Protein AF-A0A7G9G7D4-F1 (afdb_monomer)

Solvent-accessible surface area (backbone atoms only — not comparable to full-atom values): 5268 Å² total; per-residue (Å²): 108,70,71,58,54,54,51,51,53,52,50,54,53,52,48,53,53,51,16,53,52,46,36,52,50,37,43,72,29,65,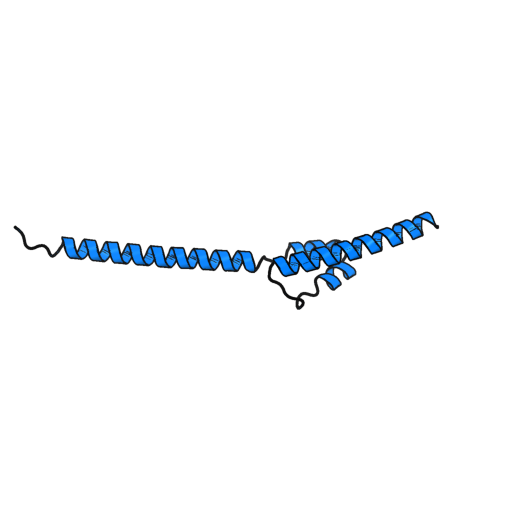43,60,80,86,58,56,44,41,60,42,16,64,76,49,41,71,61,20,50,52,52,55,67,68,53,78,48,51,51,62,51,51,54,51,50,55,51,50,50,53,51,49,55,51,52,54,53,51,54,53,51,53,51,52,54,55,53,58,69,72,68,62,76,85,130

Radius of gyration: 27.75 Å; Cα contacts (8 Å, |Δi|>4): 49; chains: 1; bounding box: 64×16×83 Å

Secondary structure (DSSP, 8-state):
-HHHHHHHHHHHHHHHHHHHHHHHHHHHTT--TTS-HHHHHHHHTHHHHHHHHHS--HHHHHHHHHHHHHHHHHHHHHHHHHHHHHHHHHSPPP-

Organism: NCBI:txid2763669

pLDDT: mean 76.52, std 10.68, range [55.44, 88.69]

Structure (mmCIF, N/CA/C/O backbone):
data_AF-A0A7G9G7D4-F1
#
_entry.id   AF-A0A7G9G7D4-F1
#
loop_
_atom_site.group_PDB
_atom_site.id
_atom_site.type_symbol
_atom_site.label_atom_id
_atom_site.label_alt_id
_atom_site.label_comp_id
_atom_site.label_asym_id
_atom_site.label_entity_id
_atom_site.label_seq_id
_atom_site.pdbx_PDB_ins_code
_atom_site.Cartn_x
_atom_site.Cartn_y
_atom_site.Cartn_z
_atom_site.occupancy
_atom_site.B_iso_or_equiv
_atom_site.auth_seq_id
_atom_site.auth_comp_id
_atom_site.auth_asym_id
_atom_site.auth_atom_id
_atom_site.pdbx_PDB_model_num
ATOM 1 N N . MET A 1 1 ? 12.197 3.296 -31.427 1.00 73.38 1 MET A N 1
ATOM 2 C CA . MET A 1 1 ? 12.789 2.604 -30.257 1.00 73.38 1 MET A CA 1
ATOM 3 C C . MET A 1 1 ? 13.019 3.531 -29.072 1.00 73.38 1 MET A C 1
ATOM 5 O O . MET A 1 1 ? 12.490 3.226 -28.018 1.00 73.38 1 MET A O 1
ATOM 9 N N . VAL A 1 2 ? 13.721 4.663 -29.220 1.00 85.00 2 VAL A N 1
ATOM 10 C CA . VAL A 1 2 ? 14.018 5.582 -28.094 1.00 85.00 2 VAL A CA 1
ATOM 11 C C . VAL A 1 2 ? 12.760 6.056 -27.349 1.00 85.00 2 VAL A C 1
ATOM 13 O O . VAL A 1 2 ? 12.720 5.974 -26.130 1.00 85.00 2 VAL A O 1
ATOM 16 N N . ILE A 1 3 ? 11.704 6.441 -28.076 1.00 87.50 3 ILE A N 1
ATOM 17 C CA . ILE A 1 3 ? 10.422 6.890 -27.491 1.00 87.50 3 ILE A CA 1
ATOM 18 C C . ILE A 1 3 ? 9.750 5.785 -26.65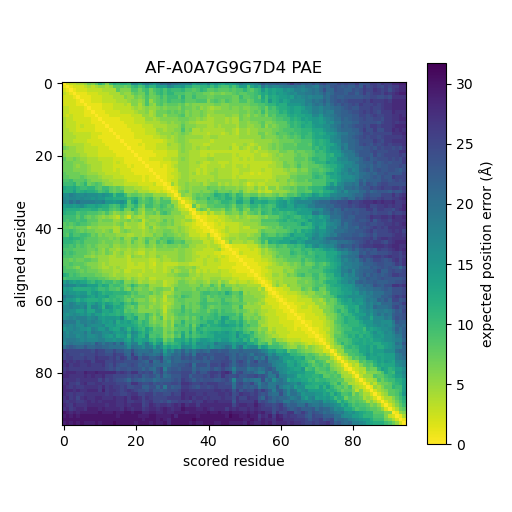4 1.00 87.50 3 ILE A C 1
ATOM 20 O O . ILE A 1 3 ? 9.169 6.047 -25.606 1.00 87.50 3 ILE A O 1
ATOM 24 N N . VAL A 1 4 ? 9.848 4.531 -27.104 1.00 88.62 4 VAL A N 1
ATOM 25 C CA . VAL A 1 4 ? 9.268 3.379 -26.395 1.00 88.62 4 VAL A CA 1
ATOM 26 C C . VAL A 1 4 ? 10.054 3.099 -25.115 1.00 88.62 4 VAL A C 1
ATOM 28 O O . VAL A 1 4 ? 9.461 2.859 -24.070 1.00 88.62 4 VAL A O 1
ATOM 31 N N . ILE A 1 5 ? 11.385 3.197 -25.178 1.00 87.81 5 ILE A N 1
ATOM 32 C CA . ILE A 1 5 ? 12.269 3.010 -24.021 1.00 87.81 5 ILE A CA 1
ATOM 33 C C . ILE A 1 5 ? 12.023 4.105 -22.973 1.00 87.81 5 ILE A C 1
ATOM 35 O O . ILE A 1 5 ? 11.907 3.796 -21.790 1.00 87.81 5 ILE A O 1
ATOM 39 N N . SER A 1 6 ? 11.882 5.369 -23.389 1.00 87.75 6 SER A N 1
ATOM 40 C CA . SER A 1 6 ? 11.586 6.465 -22.459 1.00 87.75 6 SER A CA 1
ATOM 41 C C . SER A 1 6 ? 10.204 6.336 -21.818 1.00 87.75 6 SER A C 1
ATOM 43 O O . SER A 1 6 ? 10.059 6.600 -20.628 1.00 87.75 6 SER A O 1
ATOM 45 N N . ALA A 1 7 ? 9.194 5.900 -22.579 1.00 87.44 7 ALA A N 1
ATOM 46 C CA . ALA A 1 7 ? 7.852 5.668 -22.046 1.00 87.44 7 ALA A CA 1
ATOM 47 C C . ALA A 1 7 ? 7.838 4.527 -21.016 1.00 87.44 7 ALA A C 1
ATOM 49 O O . ALA A 1 7 ? 7.213 4.652 -19.966 1.00 87.44 7 ALA A O 1
ATOM 50 N N . LEU A 1 8 ? 8.578 3.445 -21.283 1.00 87.69 8 LEU A N 1
ATOM 51 C CA . LEU A 1 8 ? 8.697 2.319 -20.359 1.00 87.69 8 LEU A CA 1
ATOM 52 C C . LEU A 1 8 ? 9.399 2.727 -19.054 1.00 87.69 8 LEU A C 1
ATOM 54 O O . LEU A 1 8 ? 8.941 2.368 -17.974 1.00 87.69 8 LEU A O 1
ATOM 58 N N . ALA A 1 9 ? 10.466 3.526 -19.139 1.00 87.25 9 ALA A N 1
ATOM 59 C CA . ALA A 1 9 ? 11.152 4.046 -17.958 1.00 87.25 9 ALA A CA 1
ATOM 60 C C . ALA A 1 9 ? 10.234 4.934 -17.099 1.00 87.25 9 ALA A C 1
ATOM 62 O O . ALA A 1 9 ? 10.224 4.808 -15.876 1.00 87.25 9 ALA A O 1
ATOM 63 N N . ALA A 1 10 ? 9.423 5.792 -17.728 1.00 88.69 10 ALA A N 1
ATOM 64 C CA . ALA A 1 10 ? 8.455 6.623 -17.018 1.00 88.69 10 ALA A CA 1
ATOM 65 C C . ALA A 1 10 ? 7.381 5.784 -16.302 1.00 88.69 10 ALA A C 1
ATOM 67 O O . ALA A 1 10 ? 7.050 6.080 -15.156 1.00 88.69 10 ALA A O 1
ATOM 68 N N . ALA A 1 11 ? 6.883 4.719 -16.939 1.00 85.50 11 ALA A N 1
ATOM 69 C CA . ALA A 1 11 ? 5.906 3.814 -16.331 1.00 85.50 11 ALA A CA 1
ATOM 70 C C . ALA A 1 11 ? 6.455 3.145 -15.059 1.00 85.50 11 ALA A C 1
ATOM 72 O O . ALA A 1 11 ? 5.802 3.179 -14.020 1.00 85.50 11 ALA A O 1
ATOM 73 N N . VAL A 1 12 ? 7.696 2.647 -15.098 1.00 86.62 12 VAL A N 1
ATOM 74 C CA . VAL A 1 12 ? 8.346 2.031 -13.926 1.00 86.62 12 VAL A CA 1
ATOM 75 C C . VAL A 1 12 ? 8.503 3.029 -12.774 1.00 86.62 12 VAL A C 1
ATOM 77 O O . VAL A 1 12 ? 8.307 2.677 -11.613 1.00 86.62 12 VAL A O 1
ATOM 80 N N . ILE A 1 13 ? 8.830 4.290 -13.070 1.00 88.25 13 ILE A N 1
ATOM 81 C CA . ILE A 1 13 ? 8.942 5.333 -12.040 1.00 88.25 13 ILE A CA 1
ATOM 82 C C . ILE A 1 13 ? 7.579 5.599 -11.387 1.00 88.25 13 ILE A C 1
ATOM 84 O O . ILE A 1 13 ? 7.498 5.703 -10.163 1.00 88.25 13 ILE A O 1
ATOM 88 N N . ILE A 1 14 ? 6.511 5.682 -12.184 1.00 87.69 14 ILE A N 1
ATOM 89 C CA . ILE A 1 14 ? 5.143 5.869 -11.678 1.00 87.69 14 ILE A CA 1
ATOM 90 C C . ILE A 1 14 ? 4.743 4.701 -10.773 1.00 87.69 14 ILE A C 1
ATOM 92 O O . ILE A 1 14 ? 4.211 4.937 -9.687 1.00 87.69 14 ILE A O 1
ATOM 96 N N . ASP A 1 15 ? 5.062 3.467 -11.166 1.00 85.25 15 ASP A N 1
ATOM 97 C CA . ASP A 1 15 ? 4.757 2.276 -10.372 1.00 85.25 15 ASP A CA 1
ATOM 98 C C . ASP A 1 15 ? 5.436 2.315 -8.997 1.00 85.25 15 ASP A C 1
ATOM 100 O O . ASP A 1 15 ? 4.805 2.011 -7.981 1.00 85.25 15 ASP A O 1
ATOM 104 N N . ILE A 1 16 ? 6.702 2.746 -8.944 1.00 85.50 16 ILE A N 1
ATOM 105 C CA . ILE A 1 16 ? 7.462 2.902 -7.695 1.00 85.50 16 ILE A CA 1
ATOM 106 C C . ILE A 1 16 ? 6.833 3.979 -6.803 1.00 85.50 16 ILE A C 1
ATOM 108 O O . ILE A 1 16 ? 6.704 3.783 -5.591 1.00 85.50 16 ILE A O 1
ATOM 112 N N . ILE A 1 17 ? 6.427 5.115 -7.377 1.00 88.06 17 ILE A N 1
ATOM 113 C CA . ILE A 1 17 ? 5.768 6.195 -6.626 1.00 88.06 17 ILE A CA 1
ATOM 114 C C . ILE A 1 17 ? 4.441 5.695 -6.042 1.00 88.06 17 ILE A C 1
ATOM 116 O O . ILE A 1 17 ? 4.178 5.875 -4.851 1.00 88.06 17 ILE A O 1
ATOM 120 N N . MET A 1 18 ? 3.628 5.018 -6.851 1.00 84.94 18 MET A N 1
ATOM 121 C CA . MET A 1 18 ? 2.349 4.461 -6.413 1.00 84.94 18 MET A CA 1
ATOM 122 C C . MET A 1 18 ? 2.515 3.376 -5.347 1.00 84.94 18 MET A C 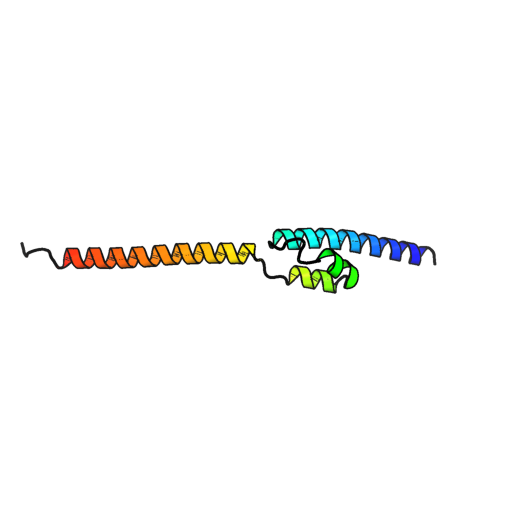1
ATOM 124 O O . MET A 1 18 ? 1.743 3.340 -4.391 1.00 84.94 18 MET A O 1
ATOM 128 N N . ALA A 1 19 ? 3.542 2.529 -5.448 1.00 85.19 19 ALA A N 1
ATOM 129 C CA . ALA A 1 19 ? 3.835 1.520 -4.432 1.00 85.19 19 ALA A CA 1
ATOM 130 C C . ALA A 1 19 ? 4.173 2.149 -3.066 1.00 85.19 19 ALA A C 1
ATOM 132 O O . ALA A 1 19 ? 3.703 1.661 -2.039 1.00 85.19 19 ALA A O 1
ATOM 133 N N . ASN A 1 20 ? 4.918 3.262 -3.043 1.00 85.06 20 ASN A N 1
ATOM 134 C CA . ASN A 1 20 ? 5.193 4.008 -1.808 1.00 85.06 20 ASN A CA 1
ATOM 135 C C . ASN A 1 20 ? 3.920 4.636 -1.218 1.00 85.06 20 ASN A C 1
ATOM 137 O O . ASN A 1 20 ? 3.683 4.555 -0.012 1.00 85.06 20 ASN A O 1
ATOM 141 N N . LEU A 1 21 ? 3.069 5.230 -2.061 1.00 86.38 21 LEU A N 1
ATOM 142 C CA . LEU A 1 21 ? 1.787 5.786 -1.617 1.00 86.38 21 LEU A CA 1
ATOM 143 C C . LEU A 1 21 ? 0.886 4.705 -1.012 1.00 86.38 21 LEU A C 1
ATOM 145 O O . LEU A 1 21 ? 0.310 4.904 0.054 1.00 86.38 21 LEU A O 1
ATOM 149 N N . MET A 1 22 ? 0.804 3.543 -1.653 1.00 84.12 22 MET A N 1
ATOM 150 C CA . MET A 1 22 ? -0.007 2.426 -1.171 1.00 84.12 22 MET A CA 1
ATOM 151 C C . MET A 1 22 ? 0.541 1.820 0.118 1.00 84.12 22 MET A C 1
ATOM 153 O O . MET A 1 22 ? -0.235 1.441 0.991 1.00 84.12 22 MET A O 1
ATOM 157 N N . GLN A 1 23 ? 1.860 1.801 0.303 1.00 85.38 23 GLN A N 1
ATOM 158 C CA . GLN A 1 23 ? 2.447 1.426 1.584 1.00 85.38 23 GLN A CA 1
ATOM 159 C C . GLN A 1 23 ? 1.998 2.376 2.707 1.00 85.38 23 GLN A C 1
ATOM 161 O O . GLN A 1 23 ? 1.565 1.906 3.757 1.00 85.38 23 GLN A O 1
ATOM 166 N N . ASN A 1 24 ? 1.994 3.691 2.469 1.00 84.19 24 ASN A N 1
ATOM 167 C CA . ASN A 1 24 ? 1.470 4.662 3.437 1.00 84.19 24 ASN A CA 1
ATOM 168 C C . ASN A 1 24 ? -0.029 4.470 3.718 1.00 84.19 24 ASN A C 1
ATOM 170 O O . ASN A 1 24 ? -0.458 4.625 4.858 1.00 84.19 24 ASN A O 1
ATOM 174 N N . VAL A 1 25 ? -0.829 4.100 2.713 1.00 85.00 25 VAL A N 1
ATOM 175 C CA . VAL A 1 25 ? -2.259 3.786 2.896 1.00 85.00 25 VAL A CA 1
ATOM 176 C C . VAL A 1 25 ? -2.452 2.524 3.740 1.00 85.00 25 VAL A C 1
ATOM 178 O O . VAL A 1 25 ? -3.327 2.498 4.603 1.00 85.00 25 VAL A O 1
ATOM 181 N N . ALA A 1 26 ? -1.633 1.489 3.535 1.00 85.12 26 ALA A N 1
ATOM 182 C CA . ALA A 1 26 ? -1.662 0.286 4.364 1.00 85.12 26 ALA A CA 1
ATOM 183 C C . ALA A 1 26 ? -1.321 0.608 5.830 1.00 85.12 26 ALA A C 1
ATOM 185 O O . ALA A 1 26 ? -2.049 0.185 6.731 1.00 85.12 26 ALA A O 1
ATOM 186 N N . PHE A 1 27 ? -0.300 1.443 6.056 1.00 83.50 27 PHE A N 1
ATOM 187 C CA . PHE A 1 27 ? 0.031 1.962 7.386 1.00 83.50 27 PHE A CA 1
ATOM 188 C C . PHE A 1 27 ? -1.115 2.762 8.005 1.00 83.50 27 PHE A C 1
ATOM 190 O O . PHE A 1 27 ? -1.457 2.549 9.167 1.00 83.50 27 PHE A O 1
ATOM 197 N N . ALA A 1 28 ? -1.757 3.636 7.229 1.00 82.50 28 ALA A N 1
ATOM 198 C CA . ALA A 1 28 ? -2.901 4.416 7.693 1.00 82.50 28 ALA A CA 1
ATOM 199 C C . ALA A 1 28 ? -4.114 3.542 8.054 1.00 82.50 28 ALA A C 1
ATOM 201 O O . ALA A 1 28 ? -4.863 3.901 8.951 1.00 82.50 28 ALA A O 1
ATOM 202 N N . LYS A 1 29 ? -4.287 2.380 7.413 1.00 81.31 29 LYS A N 1
ATOM 203 C CA . LYS A 1 29 ? -5.313 1.380 7.769 1.00 81.31 29 LYS A CA 1
ATOM 204 C C . LYS A 1 29 ? -4.958 0.559 9.020 1.00 81.31 29 LYS A C 1
ATOM 206 O O . LYS A 1 29 ? -5.745 -0.297 9.422 1.00 81.31 29 LYS A O 1
ATOM 211 N N . GLY A 1 30 ? -3.793 0.793 9.630 1.00 78.81 30 GLY A N 1
ATOM 212 C CA . GLY A 1 30 ? -3.323 0.101 10.833 1.00 78.81 30 GLY A CA 1
ATOM 213 C C . GLY A 1 30 ? -2.540 -1.185 10.564 1.00 78.81 30 GLY A C 1
ATOM 214 O O . GLY A 1 30 ? -2.312 -1.958 11.493 1.00 78.81 30 GLY A O 1
ATOM 215 N N . TYR A 1 31 ? -2.133 -1.432 9.317 1.00 78.00 31 TYR A N 1
ATOM 216 C CA . TYR A 1 31 ? -1.264 -2.555 8.978 1.00 78.00 31 TYR A CA 1
ATOM 217 C C . TYR A 1 31 ? 0.205 -2.146 9.034 1.00 78.00 31 TYR A C 1
ATOM 219 O O . TYR A 1 31 ? 0.592 -1.114 8.498 1.00 78.00 31 TYR A O 1
ATOM 227 N N . ASP A 1 32 ? 1.033 -2.970 9.669 1.00 75.88 32 ASP A N 1
ATOM 228 C CA . ASP A 1 32 ? 2.482 -2.765 9.716 1.00 75.88 32 ASP A CA 1
ATOM 229 C C . ASP A 1 32 ? 3.164 -3.300 8.433 1.00 75.88 32 ASP A C 1
ATOM 231 O O . ASP A 1 32 ? 2.533 -3.868 7.537 1.00 75.88 32 ASP A O 1
ATOM 235 N N . THR A 1 33 ? 4.490 -3.196 8.389 1.00 67.12 33 THR A N 1
ATOM 236 C CA . THR A 1 33 ? 5.427 -3.821 7.441 1.00 67.12 33 THR A CA 1
ATOM 237 C C . THR A 1 33 ? 5.226 -5.321 7.220 1.00 67.12 33 THR A C 1
ATOM 239 O O . THR A 1 33 ? 5.746 -5.863 6.246 1.00 67.12 33 THR A O 1
ATOM 242 N N . SER A 1 34 ? 4.461 -6.004 8.075 1.00 64.19 34 SER A N 1
ATOM 243 C CA . SER A 1 34 ? 4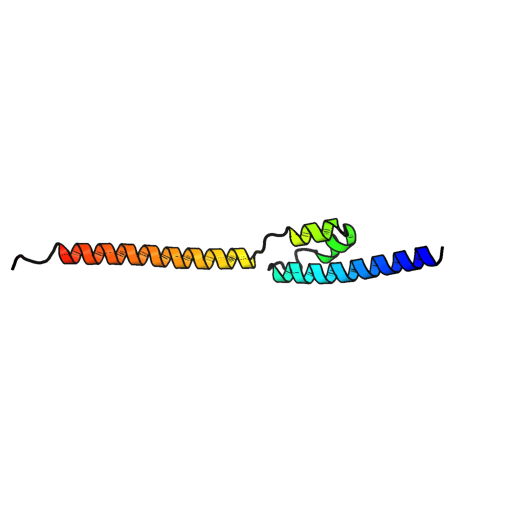.081 -7.407 7.892 1.00 64.19 34 SER A CA 1
ATOM 244 C C . SER A 1 34 ? 3.333 -7.632 6.575 1.00 64.19 34 SER A C 1
ATOM 246 O O . SER A 1 34 ? 3.564 -8.633 5.889 1.00 64.19 34 SER A O 1
ATOM 248 N N . ILE A 1 35 ? 2.508 -6.670 6.159 1.00 66.38 35 ILE A N 1
ATOM 249 C CA . ILE A 1 35 ? 1.893 -6.683 4.838 1.00 66.38 35 ILE A CA 1
ATOM 250 C C . ILE A 1 35 ? 2.870 -6.016 3.890 1.00 66.38 35 ILE A C 1
ATOM 252 O O . ILE A 1 35 ? 3.030 -4.795 3.886 1.00 66.38 35 ILE A O 1
ATOM 256 N N . HIS A 1 36 ? 3.527 -6.844 3.079 1.00 78.00 36 HIS A N 1
ATOM 257 C CA . HIS A 1 36 ? 4.495 -6.453 2.056 1.00 78.00 36 HIS A CA 1
ATOM 258 C C . HIS A 1 36 ? 3.799 -5.733 0.881 1.00 78.00 36 HIS A C 1
ATOM 260 O O . HIS A 1 36 ? 3.961 -6.088 -0.284 1.00 78.00 36 HIS A O 1
ATOM 266 N N . SER A 1 37 ? 3.001 -4.714 1.199 1.00 74.38 37 SER A N 1
ATOM 267 C CA . SER A 1 37 ? 2.150 -3.914 0.321 1.00 74.38 37 SER A CA 1
ATOM 268 C C . SER A 1 37 ? 2.962 -3.332 -0.829 1.00 74.38 37 SER A C 1
ATOM 270 O O . SER A 1 37 ? 2.545 -3.399 -1.977 1.00 74.38 37 SER A O 1
ATOM 272 N N . PHE A 1 38 ? 4.182 -2.878 -0.537 1.00 75.94 38 PHE A N 1
ATOM 273 C CA . PHE A 1 38 ? 5.131 -2.413 -1.542 1.00 75.94 38 PHE A CA 1
ATOM 274 C C . PHE A 1 38 ? 5.504 -3.509 -2.557 1.00 75.94 38 PHE A C 1
ATOM 276 O O . PHE A 1 38 ? 5.433 -3.284 -3.763 1.00 75.94 38 PHE A O 1
ATOM 283 N N . ALA A 1 39 ? 5.856 -4.711 -2.087 1.00 76.62 39 ALA A N 1
ATOM 284 C CA . ALA A 1 39 ? 6.254 -5.816 -2.959 1.00 76.62 39 ALA A CA 1
ATOM 285 C C . ALA A 1 39 ? 5.080 -6.328 -3.806 1.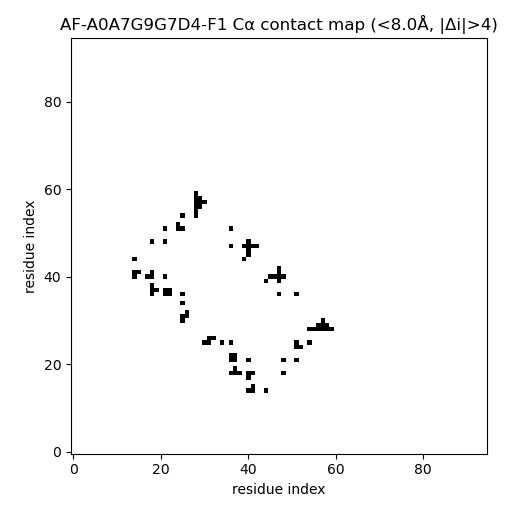00 76.62 39 ALA A C 1
ATOM 287 O O . ALA A 1 39 ? 5.252 -6.625 -4.986 1.00 76.62 39 ALA A O 1
ATOM 288 N N . ILE A 1 40 ? 3.877 -6.379 -3.227 1.00 80.56 40 ILE A N 1
ATOM 289 C CA . ILE A 1 40 ? 2.656 -6.786 -3.933 1.00 80.56 40 ILE A CA 1
ATOM 290 C C . ILE A 1 40 ? 2.283 -5.743 -4.995 1.00 80.56 40 ILE A C 1
ATOM 292 O O . ILE A 1 40 ? 1.954 -6.111 -6.120 1.00 80.56 40 ILE A O 1
ATOM 296 N N . CYS A 1 41 ? 2.395 -4.449 -4.686 1.00 80.75 41 CYS A N 1
ATOM 297 C CA . CYS A 1 41 ? 2.185 -3.374 -5.653 1.00 80.75 41 CYS A CA 1
ATOM 298 C C . CYS A 1 41 ? 3.217 -3.379 -6.787 1.00 80.75 41 CYS A C 1
ATOM 300 O O . CYS A 1 41 ? 2.852 -3.092 -7.919 1.00 80.75 41 CYS A O 1
ATOM 302 N N . LEU A 1 42 ? 4.475 -3.740 -6.524 1.00 79.12 42 LEU A N 1
ATOM 303 C CA . LEU A 1 42 ? 5.503 -3.825 -7.566 1.00 79.12 42 LEU A CA 1
ATOM 304 C C . LEU A 1 42 ? 5.298 -5.063 -8.457 1.00 79.12 42 LEU A C 1
ATOM 306 O O . LEU A 1 42 ? 5.395 -4.970 -9.677 1.00 79.12 42 LEU A O 1
ATOM 310 N N . LEU A 1 43 ? 4.961 -6.213 -7.867 1.00 81.56 43 LEU A N 1
ATOM 311 C CA . LEU A 1 43 ? 4.798 -7.473 -8.599 1.00 81.56 43 LEU A CA 1
ATOM 312 C C . LEU A 1 43 ? 3.502 -7.521 -9.425 1.00 81.56 43 LEU A C 1
ATOM 314 O O . LEU A 1 43 ? 3.503 -8.020 -10.548 1.00 81.56 43 LEU A O 1
ATOM 318 N N . LEU A 1 44 ? 2.395 -7.030 -8.862 1.00 81.62 44 LEU A N 1
ATOM 319 C CA . LEU A 1 44 ? 1.057 -7.114 -9.459 1.00 81.62 44 LEU A CA 1
ATOM 320 C C . LEU A 1 44 ? 0.589 -5.794 -10.104 1.00 81.62 44 LEU A C 1
ATOM 322 O O . LEU A 1 44 ? -0.490 -5.773 -10.704 1.00 81.62 44 LEU A O 1
ATOM 326 N N . ASN A 1 45 ? 1.363 -4.706 -9.974 1.00 80.06 45 ASN A N 1
ATOM 327 C CA . ASN A 1 45 ? 1.038 -3.356 -10.450 1.00 80.06 45 ASN A CA 1
ATOM 328 C C . ASN A 1 45 ? -0.396 -2.959 -10.037 1.00 80.06 45 ASN A C 1
ATOM 330 O O . ASN A 1 45 ? -0.718 -2.926 -8.844 1.00 80.06 45 ASN A O 1
ATOM 334 N N . PHE A 1 46 ? -1.289 -2.760 -11.007 1.00 78.75 46 PHE A N 1
ATOM 335 C CA . PHE A 1 46 ? -2.666 -2.338 -10.793 1.00 78.75 46 PHE A CA 1
ATOM 336 C C . PHE A 1 46 ? -3.437 -3.257 -9.840 1.00 78.75 46 PHE A C 1
ATOM 338 O O . PHE A 1 46 ? -4.141 -2.784 -8.948 1.00 78.75 46 PHE A O 1
ATOM 345 N N . ALA A 1 47 ? -3.270 -4.575 -9.971 1.00 82.94 47 ALA A N 1
ATOM 346 C CA . ALA A 1 47 ? -3.937 -5.530 -9.090 1.00 82.94 47 ALA A CA 1
ATOM 347 C C . ALA A 1 47 ? -3.432 -5.421 -7.640 1.00 82.94 47 ALA A C 1
ATOM 349 O O . ALA A 1 47 ? -4.194 -5.638 -6.698 1.00 82.94 47 ALA A O 1
ATOM 350 N N . GLY A 1 48 ? -2.176 -5.014 -7.449 1.00 82.81 48 GLY A N 1
ATOM 351 C CA . GLY A 1 48 ? -1.603 -4.769 -6.132 1.00 82.81 48 GLY A CA 1
ATOM 352 C C . GLY A 1 48 ? -2.191 -3.520 -5.477 1.00 82.81 48 GLY A C 1
ATOM 353 O O . GLY A 1 48 ? -2.425 -3.515 -4.273 1.00 82.81 48 GLY A O 1
ATOM 354 N N . TYR A 1 49 ? -2.517 -2.486 -6.257 1.00 80.88 49 TYR A N 1
ATOM 355 C CA . TYR A 1 49 ? -3.223 -1.307 -5.741 1.00 80.88 49 TYR A CA 1
ATOM 356 C C . TYR A 1 49 ? -4.631 -1.658 -5.259 1.00 80.88 49 TYR A C 1
ATOM 358 O O . TYR A 1 49 ? -5.025 -1.269 -4.160 1.00 80.88 49 TYR A O 1
ATOM 366 N N . ILE A 1 50 ? -5.373 -2.444 -6.046 1.00 83.19 50 ILE A N 1
ATOM 367 C CA . ILE A 1 50 ? -6.707 -2.918 -5.655 1.00 83.19 50 ILE A CA 1
ATOM 368 C C . ILE A 1 50 ? -6.629 -3.780 -4.396 1.00 83.19 50 ILE A C 1
ATOM 370 O O . ILE A 1 50 ? -7.463 -3.622 -3.507 1.00 83.19 50 ILE A O 1
ATOM 374 N N . TYR A 1 51 ? -5.608 -4.636 -4.291 1.00 85.25 51 TYR A N 1
ATOM 375 C CA . TYR A 1 51 ? -5.364 -5.419 -3.085 1.00 85.25 51 TYR A CA 1
ATOM 376 C C . TYR A 1 51 ? -5.248 -4.510 -1.861 1.00 85.25 51 TYR A C 1
ATOM 378 O O . TYR A 1 51 ? -6.034 -4.680 -0.936 1.00 85.25 51 TYR A O 1
ATOM 386 N N . VAL A 1 52 ? -4.355 -3.508 -1.892 1.00 83.31 52 VAL A N 1
ATOM 387 C CA . VAL A 1 52 ? -4.133 -2.569 -0.775 1.00 83.31 52 VAL A CA 1
ATOM 388 C C . VAL A 1 52 ? -5.400 -1.798 -0.393 1.00 83.31 52 V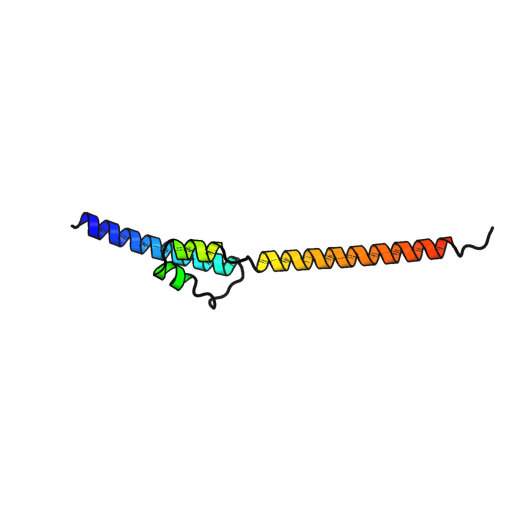AL A C 1
ATOM 390 O O . VAL A 1 52 ? -5.696 -1.619 0.790 1.00 83.31 52 VAL A O 1
ATOM 393 N N . LEU A 1 53 ? -6.189 -1.371 -1.379 1.00 81.88 53 LEU A N 1
ATOM 394 C CA . LEU A 1 53 ? -7.451 -0.673 -1.132 1.00 81.88 53 LEU A CA 1
ATOM 395 C C . LEU A 1 53 ? -8.511 -1.578 -0.493 1.00 81.88 53 LEU A C 1
ATOM 397 O O . LEU A 1 53 ? -9.243 -1.119 0.389 1.00 81.88 53 LEU A O 1
ATOM 401 N N . ALA A 1 54 ? -8.561 -2.846 -0.904 1.00 84.56 54 ALA A N 1
ATOM 402 C CA . ALA A 1 54 ? -9.490 -3.846 -0.393 1.00 84.56 54 ALA A CA 1
ATOM 403 C C . ALA A 1 54 ? -9.162 -4.320 1.033 1.00 84.56 54 ALA A C 1
ATOM 405 O O . ALA A 1 54 ? -10.005 -4.980 1.645 1.00 84.56 54 ALA A O 1
ATOM 406 N N . LEU A 1 55 ? -7.986 -3.986 1.588 1.00 83.75 55 LEU A N 1
ATOM 407 C CA . LEU A 1 55 ? -7.698 -4.321 2.982 1.00 83.75 55 LEU A CA 1
ATOM 408 C C . LEU A 1 55 ? -8.716 -3.648 3.915 1.00 83.75 55 LEU A C 1
ATOM 410 O O . LEU A 1 55 ? -8.934 -2.431 3.809 1.00 83.75 55 LEU A O 1
ATOM 414 N N .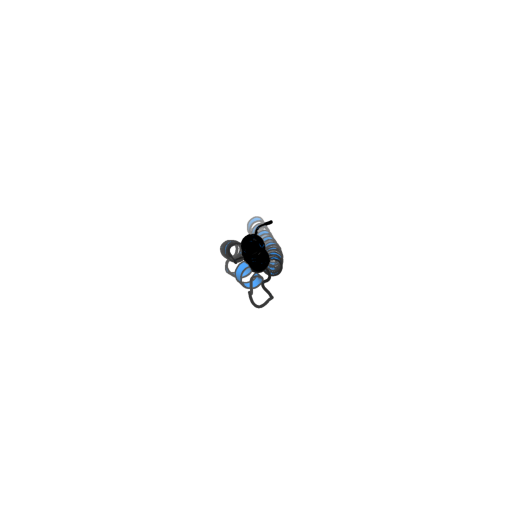 PRO A 1 56 ? -9.322 -4.412 4.842 1.00 77.62 56 PRO A N 1
ATOM 415 C CA . PRO A 1 56 ? -10.263 -3.862 5.802 1.00 77.62 56 PRO A CA 1
ATOM 416 C C . PRO A 1 56 ? -9.532 -2.900 6.735 1.00 77.62 56 PRO A C 1
ATOM 418 O O . PRO A 1 56 ? -8.470 -3.212 7.254 1.00 77.62 56 PRO A O 1
ATOM 421 N N . ASP A 1 57 ? -10.093 -1.717 6.947 1.00 83.12 57 ASP A N 1
ATOM 422 C CA . ASP A 1 57 ? -9.487 -0.714 7.819 1.00 83.12 57 ASP A CA 1
ATOM 423 C C . ASP A 1 57 ? -9.594 -1.159 9.288 1.00 83.12 57 ASP A C 1
ATOM 425 O O . ASP A 1 57 ? -10.688 -1.212 9.856 1.00 83.12 57 ASP A O 1
ATOM 429 N N . LEU A 1 58 ? -8.465 -1.534 9.897 1.00 79.19 58 LEU A N 1
ATOM 430 C CA . LEU A 1 58 ? -8.428 -2.032 11.273 1.00 79.19 58 LEU A CA 1
ATOM 431 C C . LEU A 1 58 ? -8.709 -0.917 12.282 1.00 79.19 58 LEU A C 1
ATOM 433 O O . LEU A 1 58 ? -9.336 -1.167 13.312 1.00 79.19 58 LEU A O 1
ATOM 437 N N . ILE A 1 59 ? -8.286 0.311 11.977 1.00 76.69 59 ILE A N 1
ATOM 438 C CA . ILE A 1 59 ? -8.486 1.474 12.846 1.00 76.69 59 ILE A CA 1
ATOM 439 C C . ILE A 1 59 ? -9.967 1.831 12.889 1.00 76.69 59 ILE A C 1
ATOM 441 O O . ILE A 1 59 ? -10.530 2.018 13.970 1.00 76.69 59 ILE A O 1
ATOM 445 N N . ALA A 1 60 ? -10.620 1.861 11.726 1.00 76.06 60 ALA A N 1
ATOM 446 C CA . ALA A 1 60 ? -12.051 2.119 11.650 1.00 76.06 60 ALA A CA 1
ATOM 447 C C . ALA A 1 60 ? -12.859 1.071 12.432 1.00 76.06 60 ALA A C 1
ATOM 449 O O . ALA A 1 60 ? -13.773 1.432 13.173 1.00 76.06 60 ALA A O 1
ATOM 450 N N . ARG A 1 61 ? -12.493 -0.215 12.327 1.00 78.81 61 ARG A N 1
ATOM 451 C CA . ARG A 1 61 ? -13.165 -1.290 13.077 1.00 78.81 61 ARG A CA 1
ATOM 452 C C . ARG A 1 61 ? -12.993 -1.143 14.584 1.00 78.81 61 ARG A C 1
ATOM 454 O O . ARG A 1 61 ? -13.972 -1.286 15.308 1.00 78.81 61 ARG A O 1
ATOM 461 N N . LYS A 1 62 ? -11.786 -0.810 15.048 1.00 81.19 62 LYS A N 1
ATOM 462 C CA . LYS A 1 62 ? -11.527 -0.591 16.475 1.00 81.19 62 LYS A CA 1
ATOM 463 C C . LYS A 1 62 ? -12.364 0.567 17.029 1.00 81.19 62 LYS A C 1
ATOM 465 O O . LYS A 1 62 ? -12.988 0.428 18.072 1.00 81.19 62 LYS A O 1
ATOM 470 N N . ASN A 1 63 ? -12.438 1.679 16.299 1.00 74.38 63 ASN A N 1
ATOM 471 C CA . ASN A 1 63 ? -13.230 2.838 16.715 1.00 74.38 63 ASN A CA 1
ATOM 472 C C . ASN A 1 63 ? -14.736 2.509 16.791 1.00 74.38 63 ASN A C 1
ATOM 474 O O . ASN A 1 63 ? -15.438 2.937 17.701 1.00 74.38 63 ASN A O 1
ATOM 478 N N . GLN A 1 64 ? -15.242 1.694 15.860 1.00 84.00 64 GLN A N 1
ATOM 479 C CA . GLN A 1 64 ? -16.630 1.220 15.897 1.00 84.00 64 GLN A CA 1
ATOM 480 C C . GLN A 1 64 ? -16.919 0.317 17.104 1.00 84.00 64 GLN A C 1
ATOM 482 O O . GLN A 1 64 ? -18.007 0.396 17.671 1.00 84.00 64 GLN A O 1
ATOM 487 N N . GLU A 1 65 ? -15.963 -0.526 17.496 1.00 83.38 65 GLU A N 1
ATOM 488 C CA . GLU A 1 65 ? -16.080 -1.400 18.666 1.00 83.38 65 GLU A CA 1
ATOM 489 C C . GLU A 1 65 ? -16.117 -0.592 19.971 1.00 83.38 65 GLU A C 1
ATOM 491 O O . GLU A 1 65 ? -17.011 -0.807 20.787 1.00 83.38 65 GLU A O 1
ATOM 496 N N . GLU A 1 66 ? -15.249 0.415 20.110 1.00 82.00 66 GLU A N 1
ATOM 497 C CA . GLU A 1 66 ? -15.247 1.333 21.260 1.00 82.00 66 GLU A CA 1
ATOM 498 C C . GLU A 1 66 ? -16.575 2.105 21.384 1.00 82.00 66 GLU A C 1
ATOM 500 O O . GLU A 1 66 ? -17.135 2.223 22.477 1.00 82.00 66 GLU A O 1
ATOM 505 N N . ILE A 1 67 ? -17.134 2.585 20.266 1.00 82.12 67 ILE A N 1
ATOM 506 C CA . ILE A 1 67 ? -18.443 3.262 20.255 1.00 82.12 67 ILE A CA 1
ATOM 507 C C . ILE A 1 67 ? -19.560 2.298 20.672 1.00 82.12 67 ILE A C 1
ATOM 509 O O . ILE A 1 67 ? -20.434 2.667 21.458 1.00 82.12 67 ILE A O 1
ATOM 513 N N . LEU A 1 68 ? -19.550 1.066 20.158 1.00 85.88 68 LEU A N 1
ATOM 514 C CA . LEU A 1 68 ? -20.562 0.066 20.491 1.00 85.88 68 LEU A CA 1
ATOM 515 C C . LEU A 1 68 ? -20.505 -0.317 21.974 1.00 85.88 68 LEU A C 1
ATOM 517 O O . LEU A 1 68 ? -21.546 -0.457 22.614 1.00 85.88 68 LEU A O 1
ATOM 521 N N . GLU A 1 69 ? -19.303 -0.454 22.529 1.00 85.44 69 GLU A N 1
ATOM 522 C CA . GLU A 1 69 ? -19.096 -0.750 23.944 1.00 85.44 69 GLU A CA 1
ATOM 523 C C . GLU A 1 69 ? -19.555 0.412 24.838 1.00 85.44 69 GLU A C 1
ATOM 525 O O . GLU A 1 69 ? -20.262 0.191 25.824 1.00 85.44 69 GLU A O 1
ATOM 530 N N . ALA A 1 70 ? -19.264 1.658 24.450 1.00 79.00 70 ALA A N 1
ATOM 531 C CA . ALA A 1 70 ? -19.766 2.847 25.137 1.00 79.00 70 ALA A CA 1
ATOM 532 C C . ALA A 1 70 ? -21.304 2.921 25.123 1.00 79.00 70 ALA A C 1
ATOM 534 O O . ALA A 1 70 ? -21.920 3.174 26.160 1.00 79.00 70 ALA A O 1
ATOM 535 N N . LEU A 1 71 ? -21.935 2.642 23.977 1.00 79.06 71 LEU A N 1
ATOM 536 C CA . LEU A 1 71 ? -23.395 2.596 23.850 1.00 79.06 71 LEU A CA 1
ATOM 537 C C . LEU A 1 71 ? -24.011 1.463 24.675 1.00 79.06 71 LEU A C 1
ATOM 539 O O . LEU A 1 71 ? -25.039 1.664 25.318 1.00 79.06 71 LEU A O 1
ATOM 543 N N . LYS A 1 72 ? -23.380 0.286 24.703 1.00 80.50 72 LYS A N 1
ATOM 544 C CA . LYS A 1 72 ? -23.831 -0.845 25.521 1.00 80.50 72 LYS A CA 1
ATOM 545 C C . LYS A 1 72 ? -23.785 -0.504 27.011 1.00 80.50 72 LYS A C 1
ATOM 547 O O . LYS A 1 72 ? -24.757 -0.750 27.714 1.00 80.50 72 LYS A O 1
ATOM 552 N N . ASN A 1 73 ? -22.706 0.119 27.481 1.00 74.25 73 ASN A N 1
ATOM 553 C CA . ASN A 1 73 ? -22.574 0.537 28.880 1.00 74.25 73 ASN A CA 1
ATOM 554 C C . ASN A 1 73 ? -23.568 1.654 29.259 1.00 74.25 73 ASN A C 1
ATOM 556 O O . ASN A 1 73 ? -24.082 1.679 30.380 1.00 74.25 73 ASN A O 1
ATOM 560 N N . GLN A 1 74 ? -23.912 2.543 28.322 1.00 70.94 74 GLN A N 1
ATOM 561 C CA . GLN A 1 74 ? -24.994 3.515 28.519 1.00 70.94 74 GLN A CA 1
ATOM 562 C C . GLN A 1 74 ? -26.377 2.848 28.549 1.00 70.94 74 GLN A C 1
ATOM 564 O O . GLN A 1 74 ? -27.188 3.175 29.404 1.00 70.94 74 GLN A O 1
ATOM 569 N N . GLY A 1 75 ? -26.646 1.871 27.681 1.00 62.38 75 GLY A N 1
ATOM 570 C CA . GLY A 1 75 ? -27.902 1.114 27.705 1.00 62.38 75 GLY A CA 1
ATOM 571 C C . GLY A 1 75 ? -28.127 0.384 29.033 1.00 62.38 75 GLY A C 1
ATOM 572 O O . GLY A 1 75 ? -29.194 0.502 29.627 1.00 62.38 75 GLY A O 1
ATOM 573 N N . THR A 1 76 ? -27.094 -0.285 29.553 1.00 58.44 76 THR A N 1
ATOM 574 C CA . THR A 1 76 ? -27.164 -1.004 30.837 1.00 58.44 76 THR A CA 1
ATOM 575 C C . THR A 1 76 ? -27.414 -0.066 32.027 1.00 58.44 76 THR A C 1
ATOM 577 O O . THR A 1 76 ? -28.206 -0.382 32.910 1.00 58.44 76 THR A O 1
ATOM 580 N N . SER A 1 77 ? -26.792 1.119 32.048 1.00 57.31 77 SER A N 1
ATOM 581 C CA . SER A 1 77 ? -26.966 2.092 33.147 1.00 57.31 77 SER A CA 1
ATOM 582 C C . SER A 1 77 ? -28.333 2.791 33.145 1.00 57.31 77 SER A C 1
ATOM 584 O O . SER A 1 77 ? -28.800 3.247 34.194 1.00 57.31 77 SER A O 1
ATOM 586 N N . LEU A 1 78 ? -28.996 2.847 31.988 1.00 57.94 78 LEU A N 1
ATOM 587 C CA . LEU A 1 78 ? -30.357 3.362 31.833 1.00 57.94 78 LEU A CA 1
ATOM 588 C C . LEU A 1 78 ? -31.395 2.329 32.300 1.00 57.94 78 LEU A C 1
ATOM 590 O O . LEU A 1 78 ? -32.359 2.705 32.964 1.00 57.94 78 LEU A O 1
ATOM 594 N N . GLU A 1 79 ? -31.177 1.039 32.028 1.00 57.19 79 GLU A N 1
ATOM 595 C CA . GLU A 1 79 ? -32.027 -0.042 32.549 1.00 57.19 79 GLU A CA 1
ATOM 596 C C . GLU A 1 79 ? -31.914 -0.191 34.074 1.00 57.19 79 GLU A C 1
ATOM 598 O O . GLU A 1 79 ? -32.935 -0.339 34.745 1.00 57.19 79 GLU A O 1
ATOM 603 N N . GLU A 1 80 ? -30.711 -0.071 34.651 1.00 58.16 80 GLU A N 1
ATOM 604 C CA . GLU A 1 80 ? -30.535 -0.062 36.111 1.00 58.16 80 GLU A CA 1
ATOM 605 C C . GLU A 1 80 ? -31.208 1.153 36.768 1.00 58.16 80 GLU A C 1
ATOM 607 O O . GLU A 1 80 ? -31.925 0.992 37.753 1.00 58.16 80 GLU A O 1
ATOM 612 N N . ASN A 1 81 ? -31.072 2.362 36.208 1.00 56.00 81 ASN A N 1
ATOM 613 C CA . ASN A 1 81 ? -31.757 3.547 36.746 1.00 56.00 81 ASN A CA 1
ATOM 614 C C . ASN A 1 81 ? -33.284 3.443 36.655 1.00 56.00 81 ASN A C 1
ATOM 616 O O . ASN A 1 81 ? -33.978 3.882 37.574 1.00 56.00 81 ASN A O 1
ATOM 620 N N . PHE A 1 82 ? -33.809 2.854 35.577 1.00 58.09 82 PHE A N 1
ATOM 621 C CA . PHE A 1 82 ? -35.244 2.630 35.409 1.00 58.09 82 PHE A CA 1
ATOM 622 C C . PHE A 1 82 ? -35.790 1.606 36.414 1.00 58.09 82 PHE A C 1
ATOM 624 O O . PHE A 1 82 ? -36.880 1.785 36.949 1.00 58.09 82 PHE A O 1
ATOM 631 N N . GLN A 1 83 ? -35.026 0.555 36.722 1.00 58.53 83 GLN A N 1
ATOM 632 C CA . GLN A 1 83 ? -35.399 -0.414 37.755 1.00 58.53 83 GLN A CA 1
ATOM 633 C C . GLN A 1 83 ? -35.372 0.227 39.149 1.00 58.53 83 GLN A C 1
ATOM 635 O O . GLN A 1 83 ? -36.332 0.076 39.897 1.00 58.53 83 GLN A O 1
ATOM 640 N N . ILE A 1 84 ? -34.322 0.988 39.485 1.00 58.09 84 ILE A N 1
ATOM 641 C CA . ILE A 1 84 ? -34.201 1.669 40.785 1.00 58.09 84 ILE A CA 1
ATOM 642 C C . ILE A 1 84 ? -35.360 2.647 41.000 1.00 58.09 84 ILE A C 1
ATOM 644 O O . ILE A 1 84 ? -36.004 2.572 42.040 1.00 58.09 84 ILE A O 1
ATOM 648 N N . THR A 1 85 ? -35.672 3.501 40.016 1.00 58.09 85 THR A N 1
ATOM 649 C CA . THR A 1 85 ? -36.806 4.444 40.116 1.00 58.09 85 THR A CA 1
ATOM 650 C C . THR A 1 85 ? -38.128 3.719 40.346 1.00 58.09 85 THR A C 1
ATOM 652 O O . THR A 1 85 ? -38.850 4.066 41.278 1.00 58.09 85 THR A O 1
ATOM 655 N N . LYS A 1 86 ? -38.389 2.649 39.589 1.00 55.44 86 LYS A N 1
ATOM 656 C CA . LYS A 1 86 ? -39.614 1.855 39.719 1.00 55.44 86 LYS A CA 1
ATOM 657 C C . LYS A 1 86 ? -39.749 1.166 41.084 1.00 55.44 86 LYS A C 1
ATOM 659 O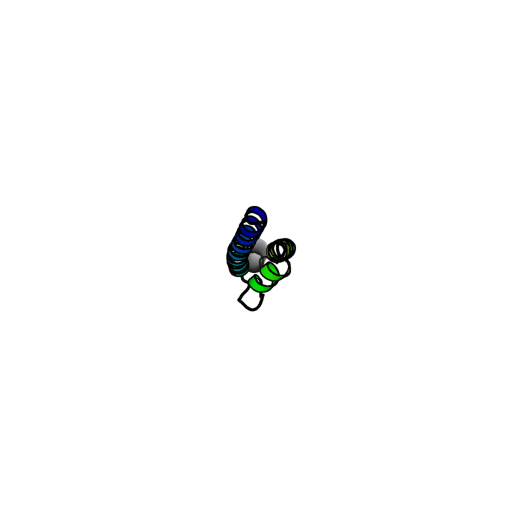 O . LYS A 1 86 ? -40.854 1.078 41.602 1.00 55.44 86 LYS A O 1
ATOM 664 N N . ILE A 1 87 ? -38.642 0.713 41.678 1.00 57.91 87 ILE A N 1
ATOM 665 C CA . ILE A 1 87 ? -38.629 0.114 43.024 1.00 57.91 87 ILE A CA 1
ATOM 666 C C . ILE A 1 87 ? -38.907 1.181 44.098 1.00 57.91 87 ILE A C 1
ATOM 668 O O . ILE A 1 87 ? -39.697 0.932 45.004 1.00 57.91 87 ILE A O 1
ATOM 672 N N . THR A 1 88 ? -38.327 2.385 43.986 1.00 58.69 88 THR A N 1
ATOM 673 C CA . THR A 1 88 ? -38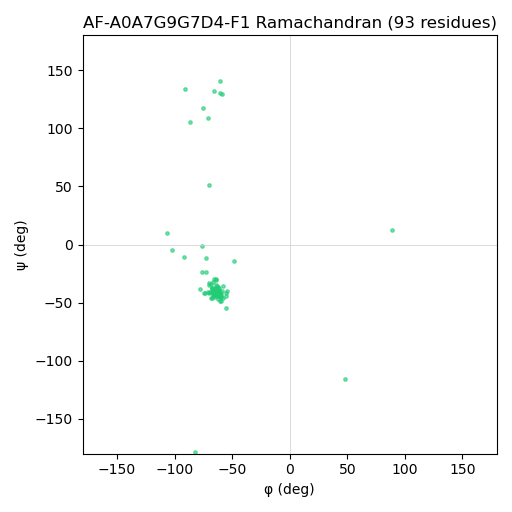.600 3.489 44.933 1.00 58.69 88 THR A CA 1
ATOM 674 C C . THR A 1 88 ? -40.044 3.986 44.908 1.00 58.69 88 THR A C 1
ATOM 676 O O . THR A 1 88 ? -40.539 4.427 45.943 1.00 58.69 88 THR A O 1
ATOM 679 N N . ASP A 1 89 ? -40.721 3.917 43.762 1.00 57.06 89 ASP A N 1
ATOM 680 C CA . ASP A 1 89 ? -42.116 4.356 43.640 1.00 57.06 89 ASP A CA 1
ATOM 681 C C . ASP A 1 89 ? -43.110 3.345 44.246 1.00 57.06 89 ASP A C 1
ATOM 683 O O . ASP A 1 89 ? -44.215 3.719 44.639 1.00 57.06 89 ASP A O 1
ATOM 687 N N . GLU A 1 90 ? -42.726 2.069 44.355 1.00 60.12 90 GLU A N 1
ATOM 688 C CA . GLU A 1 90 ? -43.594 0.978 44.826 1.00 60.12 90 GLU A CA 1
ATOM 689 C C . GLU A 1 90 ? -43.487 0.737 46.349 1.00 60.12 90 GLU A C 1
ATOM 691 O O . GLU A 1 90 ? -44.332 0.063 46.937 1.00 60.12 90 GLU A O 1
ATOM 696 N N . GLU A 1 91 ? -42.496 1.348 47.013 1.00 59.22 91 GLU A N 1
ATOM 697 C CA . GLU A 1 91 ? -42.215 1.207 48.453 1.00 59.22 91 GLU A CA 1
ATOM 698 C C . GLU A 1 91 ? -42.603 2.449 49.290 1.00 59.22 91 GLU A C 1
ATOM 700 O O . GLU A 1 91 ? -42.274 2.541 50.476 1.00 59.22 91 GLU A O 1
ATOM 705 N N . LEU A 1 92 ? -43.327 3.418 48.710 1.00 58.16 92 LEU A N 1
ATOM 706 C CA . LEU A 1 92 ? -43.822 4.577 49.458 1.00 58.16 92 LEU A CA 1
ATOM 707 C C . LEU A 1 92 ? -45.031 4.161 50.327 1.00 58.16 92 LEU A C 1
ATOM 709 O O . LEU A 1 92 ? -46.058 3.755 49.773 1.00 58.16 92 LEU A O 1
ATOM 713 N N . PRO A 1 93 ? -44.966 4.250 51.674 1.00 58.75 93 PRO A N 1
ATOM 714 C CA . PRO A 1 93 ? -46.128 3.959 52.504 1.00 58.75 93 PRO A CA 1
ATOM 715 C C . PRO A 1 93 ? -47.263 4.931 52.144 1.00 58.75 93 PRO A C 1
ATOM 717 O O . PRO A 1 93 ? -46.990 6.110 51.897 1.00 58.75 93 PRO A O 1
ATOM 720 N N . PRO A 1 94 ? -48.527 4.467 52.097 1.00 62.75 94 PRO A N 1
ATOM 721 C CA . PRO A 1 94 ? -49.645 5.348 51.798 1.00 62.75 94 PRO A CA 1
ATOM 722 C C . PRO A 1 94 ? -49.698 6.476 52.838 1.00 62.75 94 PRO A C 1
ATOM 724 O O . PRO A 1 94 ? -49.621 6.209 54.039 1.00 62.75 94 PRO A O 1
ATOM 727 N N . LEU A 1 95 ? -49.780 7.716 52.337 1.00 60.62 95 LEU A N 1
ATOM 728 C CA . LEU A 1 95 ? -49.987 8.948 53.111 1.00 60.62 95 LEU A CA 1
ATOM 729 C C . LEU A 1 95 ? -51.191 8.845 54.055 1.00 60.62 95 LEU A C 1
ATOM 731 O O . LEU A 1 95 ? -52.245 8.331 53.612 1.00 60.62 95 LEU A O 1
#

Mean predicted aligned error: 12.58 Å

Sequence (95 aa):
MVIVISALAAAVIIDIIMANLMQNVAFAKGYDTSIHSFAICLLLNFAGYIYVLALPDLIARKNQEEILEALKNQGTSLEENFQITKITDEELPPL

Foldseek 3Di:
DVVVVVVVVVVLVVLQVVLVVLQVLLVQLVHDVVPVLSVLCNVVPPVSSVVSVPPHRPVVVVVVVVVVVVVVVVVVVVVVVVVVVVVVVVPDDDD